Protein AF-A0A6B3F023-F1 (afdb_monomer)

Mean predicted aligned error: 2.98 Å

Structure (mmCIF, N/CA/C/O backbone):
data_AF-A0A6B3F023-F1
#
_entry.id   AF-A0A6B3F023-F1
#
loop_
_atom_site.group_PDB
_atom_site.id
_atom_site.type_symbol
_atom_site.label_atom_id
_atom_site.label_alt_id
_atom_site.label_comp_id
_atom_site.label_asym_id
_atom_site.label_entity_id
_atom_site.label_seq_id
_atom_site.pdbx_PDB_ins_code
_atom_site.Cartn_x
_atom_site.Cartn_y
_atom_site.Cartn_z
_atom_site.occupancy
_atom_site.B_iso_or_equiv
_atom_site.auth_seq_id
_atom_site.auth_comp_id
_atom_site.auth_asym_id
_atom_site.auth_atom_id
_atom_site.pdbx_PDB_model_num
ATOM 1 N N . PRO A 1 1 ? 9.657 -15.881 -7.761 1.00 89.81 1 PRO A N 1
ATOM 2 C CA . PRO A 1 1 ? 8.512 -14.996 -8.079 1.00 89.81 1 PRO A CA 1
ATOM 3 C C . PRO A 1 1 ? 8.686 -13.578 -7.513 1.00 89.81 1 PRO A C 1
ATOM 5 O O . PRO A 1 1 ? 8.655 -12.633 -8.285 1.00 89.81 1 PRO A O 1
ATOM 8 N N . VAL A 1 2 ? 8.905 -13.404 -6.199 1.00 96.88 2 VAL A N 1
ATOM 9 C CA . VAL A 1 2 ? 9.086 -12.056 -5.608 1.00 96.88 2 VAL A CA 1
ATOM 10 C C . VAL A 1 2 ? 10.423 -11.428 -6.009 1.00 96.88 2 VAL A C 1
ATOM 12 O O . VAL A 1 2 ? 10.452 -10.280 -6.433 1.00 96.88 2 VAL A O 1
ATOM 15 N N . ILE A 1 3 ? 11.522 -12.183 -5.907 1.00 98.25 3 ILE A N 1
ATOM 16 C CA . ILE A 1 3 ? 12.861 -11.703 -6.290 1.00 98.25 3 ILE A CA 1
ATOM 17 C C . ILE A 1 3 ? 12.876 -11.277 -7.763 1.00 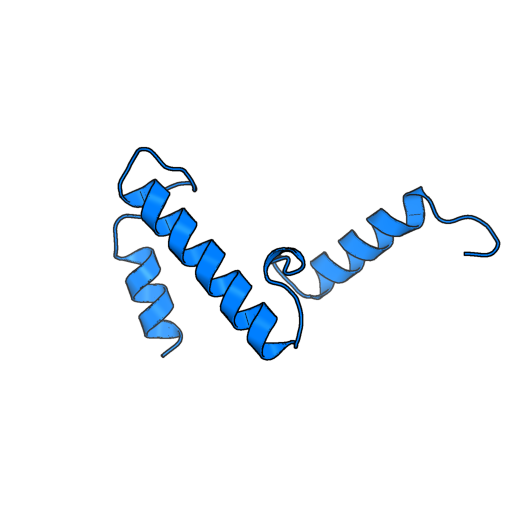98.25 3 ILE A C 1
ATOM 19 O O . ILE A 1 3 ? 13.373 -10.200 -8.071 1.00 98.25 3 ILE A O 1
ATOM 23 N N . ASP A 1 4 ? 12.268 -12.077 -8.640 1.00 98.19 4 ASP A N 1
ATOM 24 C CA . ASP A 1 4 ? 12.190 -11.795 -10.077 1.00 98.19 4 ASP A CA 1
ATOM 25 C C . ASP A 1 4 ? 11.409 -10.504 -10.357 1.00 98.19 4 ASP A C 1
ATOM 27 O O . ASP A 1 4 ? 11.888 -9.651 -11.097 1.00 98.19 4 ASP A O 1
ATOM 31 N N . ALA A 1 5 ? 10.258 -10.307 -9.700 1.00 97.00 5 ALA A N 1
ATOM 32 C CA . ALA A 1 5 ? 9.453 -9.092 -9.847 1.00 97.00 5 ALA A CA 1
ATOM 33 C C . ALA A 1 5 ? 10.205 -7.831 -9.384 1.00 97.00 5 ALA A C 1
ATOM 35 O O . ALA A 1 5 ? 10.134 -6.786 -10.028 1.00 97.00 5 ALA A O 1
ATOM 36 N N . ILE A 1 6 ? 10.962 -7.925 -8.286 1.00 97.81 6 ILE A N 1
ATOM 37 C CA . ILE A 1 6 ? 11.801 -6.818 -7.810 1.00 97.81 6 ILE A CA 1
ATOM 38 C C . ILE A 1 6 ? 12.959 -6.553 -8.778 1.00 97.81 6 ILE A C 1
ATOM 40 O O . ILE A 1 6 ? 13.229 -5.397 -9.100 1.00 97.81 6 ILE A O 1
ATOM 44 N N . ALA A 1 7 ? 13.626 -7.601 -9.268 1.00 98.12 7 ALA A N 1
ATOM 45 C CA . ALA A 1 7 ? 14.706 -7.468 -10.239 1.00 98.12 7 ALA A CA 1
ATOM 46 C C . ALA A 1 7 ? 14.213 -6.832 -11.549 1.00 98.12 7 ALA A C 1
ATOM 48 O O . ALA A 1 7 ? 14.873 -5.944 -12.080 1.00 98.12 7 ALA A O 1
ATOM 49 N N . GLU A 1 8 ? 13.033 -7.218 -12.036 1.00 96.94 8 GLU A N 1
ATOM 50 C CA . GLU A 1 8 ? 12.420 -6.628 -13.226 1.00 96.94 8 GLU A CA 1
ATOM 51 C C . GLU A 1 8 ? 12.021 -5.162 -13.002 1.00 96.94 8 GLU A C 1
ATOM 53 O O . GLU A 1 8 ? 12.264 -4.308 -13.857 1.00 96.94 8 GLU A O 1
ATOM 58 N N . ALA A 1 9 ? 11.432 -4.842 -11.846 1.00 96.94 9 ALA A N 1
ATOM 59 C CA . ALA A 1 9 ? 11.049 -3.474 -11.512 1.00 96.94 9 ALA A CA 1
ATOM 60 C C . ALA A 1 9 ? 12.264 -2.535 -11.454 1.00 96.94 9 ALA A C 1
ATOM 62 O O . ALA A 1 9 ? 12.182 -1.408 -11.938 1.00 96.94 9 ALA A O 1
ATOM 63 N N . LEU A 1 10 ? 13.384 -3.002 -10.891 1.00 96.88 10 LEU A N 1
ATOM 64 C CA . LEU A 1 10 ? 14.615 -2.217 -10.744 1.00 96.88 10 LEU A CA 1
ATOM 65 C C . LEU A 1 10 ? 15.511 -2.233 -11.992 1.00 96.88 10 LEU A C 1
ATOM 67 O O . LEU A 1 10 ? 16.293 -1.306 -12.183 1.00 96.88 10 LEU A O 1
ATOM 71 N N . GLY A 1 11 ? 15.430 -3.278 -12.820 1.00 97.56 11 GLY A N 1
ATOM 72 C CA . GLY A 1 11 ? 16.235 -3.432 -14.035 1.00 97.56 11 GLY A CA 1
ATOM 73 C C . GLY A 1 11 ? 15.649 -2.754 -15.277 1.00 97.56 11 GLY A C 1
ATOM 74 O O . GLY A 1 11 ? 16.360 -2.557 -16.261 1.00 97.56 11 GLY A O 1
ATOM 75 N N . ALA A 1 12 ? 14.366 -2.397 -15.250 1.00 96.56 12 ALA A N 1
ATOM 76 C CA . ALA A 1 12 ? 13.677 -1.701 -16.333 1.00 96.56 12 ALA A CA 1
ATOM 77 C C . ALA A 1 12 ? 13.639 -0.171 -16.114 1.00 96.56 12 ALA A C 1
ATOM 79 O O . ALA A 1 12 ? 13.929 0.300 -15.014 1.00 96.56 12 ALA A O 1
ATOM 80 N N . PRO A 1 13 ? 13.258 0.638 -17.127 1.00 97.00 13 PRO A N 1
ATOM 81 C CA . PRO A 1 13 ? 13.137 2.086 -16.967 1.00 97.00 13 PRO A CA 1
ATOM 82 C C . PRO A 1 13 ? 12.163 2.459 -15.844 1.00 97.00 13 PRO A C 1
ATOM 84 O O . PRO A 1 13 ? 10.964 2.232 -15.962 1.00 97.00 13 PRO A O 1
ATOM 87 N N . LEU A 1 14 ? 12.666 3.060 -14.768 1.00 96.69 14 LEU A N 1
ATOM 88 C CA . LEU A 1 14 ? 11.875 3.449 -13.603 1.00 96.69 14 LEU A CA 1
ATOM 89 C C . LEU A 1 14 ? 12.220 4.886 -13.205 1.00 96.69 14 LEU A C 1
ATOM 91 O O . LEU A 1 14 ? 13.391 5.256 -13.127 1.00 96.69 14 LEU A O 1
ATOM 95 N N . ALA A 1 15 ? 11.195 5.697 -12.959 1.00 96.81 15 ALA A N 1
ATOM 96 C CA . ALA A 1 15 ? 11.328 7.071 -12.487 1.00 96.81 15 ALA A CA 1
ATOM 97 C C . ALA A 1 15 ? 10.312 7.345 -11.368 1.00 96.81 15 ALA A C 1
ATOM 99 O O . ALA A 1 15 ? 9.593 6.448 -10.922 1.00 96.81 15 ALA A O 1
ATOM 100 N N . ASN A 1 16 ? 10.223 8.598 -10.920 1.00 97.56 16 ASN A N 1
ATOM 101 C CA . ASN A 1 16 ? 9.065 9.025 -10.138 1.00 97.56 16 ASN A CA 1
ATOM 102 C C . ASN A 1 16 ? 7.784 8.799 -10.949 1.00 97.56 16 ASN A C 1
ATOM 104 O O . ASN A 1 16 ? 7.802 8.902 -12.170 1.00 97.56 16 ASN A O 1
ATOM 108 N N . ARG A 1 17 ? 6.672 8.504 -10.271 1.00 97.62 17 ARG A N 1
ATOM 109 C CA . ARG A 1 17 ? 5.370 8.311 -10.922 1.00 97.62 17 ARG A CA 1
ATOM 110 C C . ARG A 1 17 ? 4.954 9.547 -11.719 1.00 97.62 17 ARG A C 1
ATOM 112 O O 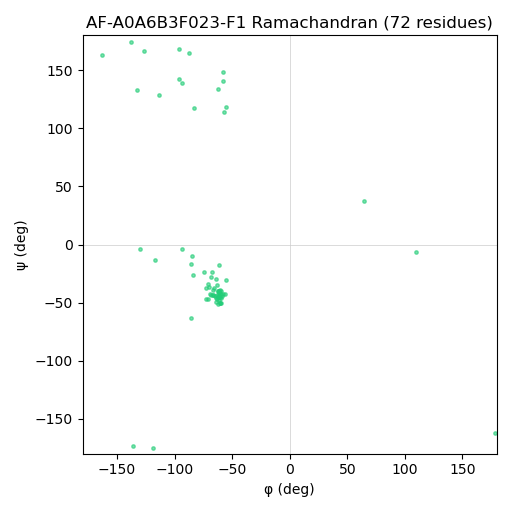. ARG A 1 17 ? 5.112 10.671 -11.243 1.00 97.62 17 ARG A O 1
ATOM 119 N N . GLY A 1 18 ? 4.363 9.320 -12.887 1.00 97.12 18 GLY A N 1
ATOM 120 C CA . GLY A 1 18 ? 3.872 10.376 -13.765 1.00 97.12 18 GLY A CA 1
ATOM 121 C C . GLY A 1 18 ? 3.2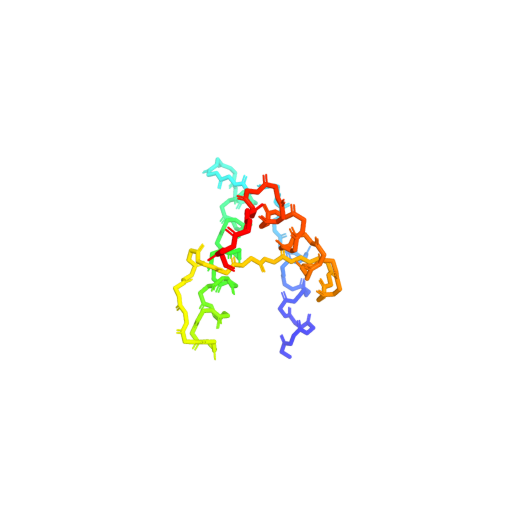89 9.811 -15.057 1.00 97.12 18 GLY A C 1
ATOM 122 O O . GLY A 1 18 ? 2.984 8.623 -15.146 1.00 97.12 18 GLY A O 1
ATOM 123 N N . THR A 1 19 ? 3.150 10.657 -16.075 1.00 97.19 19 THR A N 1
ATOM 124 C CA . THR A 1 19 ? 2.537 10.275 -17.363 1.00 97.19 19 THR A CA 1
ATOM 125 C C . THR A 1 19 ? 3.369 10.658 -18.586 1.00 97.19 19 THR A C 1
ATOM 127 O O . THR A 1 19 ? 3.007 10.297 -19.704 1.00 97.19 19 THR A O 1
ATOM 130 N N . THR A 1 20 ? 4.494 11.345 -18.392 1.00 97.88 20 THR A N 1
ATOM 131 C CA . THR A 1 20 ? 5.279 11.948 -19.472 1.00 97.88 20 THR A CA 1
ATOM 132 C C . THR A 1 20 ? 6.253 10.936 -20.056 1.00 97.88 20 THR A C 1
ATOM 134 O O . THR A 1 20 ? 6.164 10.554 -21.224 1.00 97.88 20 THR A O 1
ATOM 137 N N . THR A 1 21 ? 7.194 10.477 -19.235 1.00 98.12 21 THR A N 1
ATOM 138 C CA . THR A 1 21 ? 8.251 9.560 -19.663 1.00 98.12 21 THR A CA 1
ATOM 139 C C . THR A 1 21 ? 7.813 8.100 -19.562 1.00 98.12 21 THR A C 1
ATOM 141 O O . THR A 1 21 ? 6.823 7.755 -18.915 1.00 98.12 21 THR A O 1
ATOM 144 N N . GLU A 1 22 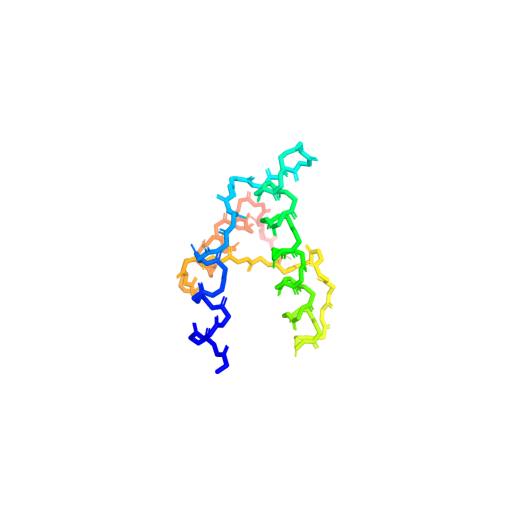? 8.568 7.211 -20.207 1.00 97.62 22 GLU A N 1
ATOM 145 C CA . GLU A 1 22 ? 8.342 5.768 -20.085 1.00 97.62 22 GLU A CA 1
ATOM 146 C C . GLU A 1 22 ? 8.498 5.290 -18.637 1.00 97.62 22 GLU A C 1
ATOM 148 O O . GLU A 1 22 ? 7.631 4.588 -18.121 1.00 97.62 22 GLU A O 1
ATOM 153 N N . GLY A 1 23 ? 9.555 5.738 -17.952 1.00 98.19 23 GLY A N 1
ATOM 154 C CA . GLY A 1 23 ? 9.800 5.361 -16.559 1.00 98.19 23 GLY A CA 1
ATOM 155 C C . GLY A 1 23 ? 8.710 5.847 -15.604 1.00 98.19 23 GLY A C 1
ATOM 156 O O . GLY A 1 23 ? 8.350 5.132 -14.670 1.00 98.19 23 GLY A O 1
ATOM 157 N N . GLU A 1 24 ? 8.142 7.025 -15.866 1.00 98.56 24 GLU A N 1
ATOM 158 C CA . GLU A 1 24 ? 7.002 7.568 -15.124 1.00 98.56 24 GLU A CA 1
ATOM 159 C C . GLU A 1 24 ? 5.754 6.689 -15.242 1.00 98.56 24 GLU A C 1
ATOM 161 O O . GLU A 1 24 ? 5.159 6.315 -14.227 1.00 98.56 24 GLU A O 1
ATOM 166 N N . ARG A 1 25 ? 5.374 6.336 -16.477 1.00 98.31 25 ARG A N 1
ATOM 167 C CA . ARG A 1 25 ? 4.201 5.497 -16.755 1.00 98.31 25 ARG A CA 1
ATOM 168 C C . ARG A 1 25 ? 4.383 4.078 -16.221 1.00 98.31 25 ARG A C 1
ATOM 170 O O . ARG A 1 25 ? 3.434 3.504 -15.682 1.00 98.31 25 ARG A O 1
ATOM 177 N N . ARG A 1 26 ? 5.599 3.523 -16.306 1.00 98.06 26 ARG A N 1
ATOM 178 C CA . ARG A 1 26 ? 5.919 2.213 -15.719 1.00 98.06 26 ARG A CA 1
ATOM 179 C C . ARG A 1 26 ? 5.799 2.243 -14.195 1.00 98.06 26 ARG A C 1
ATOM 181 O O . ARG A 1 26 ? 5.162 1.360 -13.628 1.00 98.06 26 ARG A O 1
ATOM 188 N N . ALA A 1 27 ? 6.338 3.269 -13.533 1.00 98.25 27 ALA A N 1
ATOM 189 C CA . ALA A 1 27 ? 6.197 3.438 -12.085 1.00 98.25 27 ALA A CA 1
ATOM 190 C C . ALA A 1 27 ? 4.727 3.600 -11.657 1.00 98.25 27 ALA A C 1
ATOM 192 O O . ALA A 1 27 ? 4.310 3.044 -10.640 1.00 98.25 27 ALA A O 1
ATOM 193 N N . GLU A 1 28 ? 3.933 4.345 -12.432 1.00 97.94 28 GLU A N 1
ATOM 194 C CA . GLU A 1 28 ? 2.495 4.502 -12.200 1.00 97.94 28 GLU A CA 1
ATOM 195 C C . GLU A 1 28 ? 1.764 3.155 -12.284 1.00 97.94 28 GLU A C 1
ATOM 197 O O . GLU A 1 28 ? 1.019 2.803 -11.367 1.00 97.94 28 GLU A O 1
ATOM 202 N N . THR A 1 29 ? 2.049 2.379 -13.332 1.00 97.69 29 THR A N 1
ATOM 203 C CA . THR A 1 29 ? 1.464 1.049 -13.563 1.00 97.69 29 THR A CA 1
ATOM 204 C C . THR A 1 29 ? 1.803 0.088 -12.425 1.00 97.69 29 THR A C 1
ATOM 206 O O . THR A 1 29 ? 0.894 -0.466 -11.811 1.00 97.69 29 THR A O 1
ATOM 209 N N . LEU A 1 30 ? 3.085 -0.023 -12.052 1.00 97.50 30 LEU A N 1
ATOM 210 C CA . LEU A 1 30 ? 3.537 -0.900 -10.965 1.00 97.50 30 LEU A CA 1
ATOM 211 C C . LEU A 1 30 ? 2.821 -0.606 -9.639 1.00 97.50 30 LEU A C 1
ATOM 213 O O . LEU A 1 30 ? 2.409 -1.523 -8.930 1.00 97.50 30 LEU A O 1
ATOM 217 N N . VAL A 1 31 ? 2.643 0.672 -9.290 1.00 97.31 31 VAL A N 1
ATOM 218 C CA . VAL A 1 31 ? 1.959 1.043 -8.042 1.00 97.31 31 VAL A CA 1
ATOM 219 C C . VAL A 1 31 ? 0.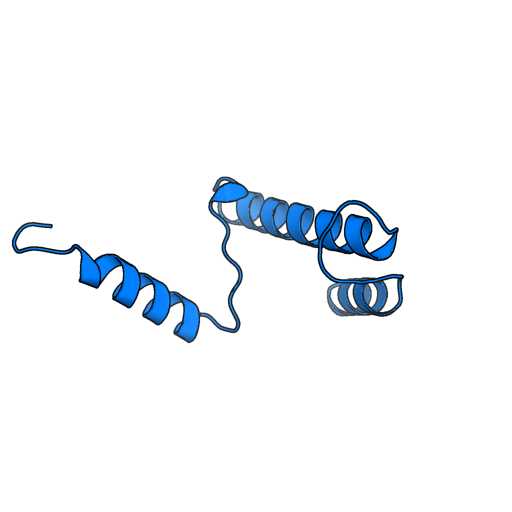454 0.785 -8.117 1.00 97.31 31 VAL A C 1
ATOM 221 O O . VAL A 1 31 ? -0.135 0.361 -7.119 1.00 97.31 31 VAL A O 1
ATOM 224 N N . ALA A 1 32 ? -0.180 1.027 -9.267 1.00 97.31 32 ALA A N 1
ATOM 225 C CA . ALA A 1 32 ? -1.598 0.741 -9.460 1.00 97.31 32 ALA A CA 1
ATOM 226 C C . ALA A 1 32 ? -1.891 -0.765 -9.347 1.00 97.31 32 ALA A C 1
ATOM 228 O O . ALA A 1 32 ? -2.785 -1.161 -8.596 1.00 97.31 32 ALA A O 1
ATOM 229 N N . GLU A 1 33 ? -1.092 -1.598 -10.011 1.00 97.69 33 GLU A N 1
ATOM 230 C CA . GLU A 1 33 ? -1.214 -3.058 -9.975 1.00 97.69 33 GLU A CA 1
ATOM 231 C C . GLU A 1 33 ? -0.945 -3.616 -8.577 1.00 97.69 33 GLU A C 1
ATOM 233 O O . GLU A 1 33 ? -1.735 -4.413 -8.072 1.00 97.69 33 GLU A O 1
ATOM 238 N N . ALA A 1 34 ? 0.100 -3.138 -7.891 1.00 97.62 34 ALA A N 1
ATOM 239 C CA . ALA A 1 34 ? 0.396 -3.560 -6.522 1.00 97.62 34 ALA A CA 1
ATOM 240 C C . ALA A 1 34 ? -0.750 -3.228 -5.548 1.00 97.62 34 ALA A C 1
ATOM 242 O O . ALA A 1 34 ? -1.079 -4.032 -4.672 1.00 97.62 34 ALA A O 1
ATOM 243 N N . ARG A 1 35 ? -1.392 -2.058 -5.702 1.00 98.06 35 ARG A N 1
ATOM 244 C CA . ARG A 1 35 ? -2.581 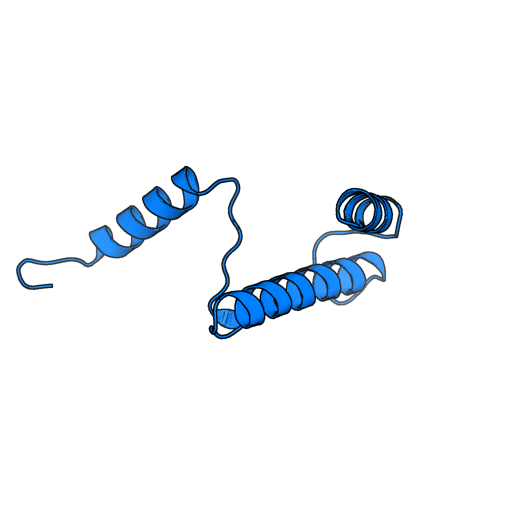-1.696 -4.910 1.00 98.06 35 ARG A CA 1
ATOM 245 C C . ARG A 1 35 ? -3.779 -2.580 -5.229 1.00 98.06 35 ARG A C 1
ATOM 247 O O . ARG A 1 35 ? -4.501 -2.932 -4.298 1.00 98.06 35 ARG A O 1
ATOM 254 N N . SER A 1 36 ? -3.981 -2.921 -6.503 1.00 98.38 36 SER A N 1
ATOM 255 C CA . SER A 1 36 ? -5.054 -3.825 -6.925 1.00 98.38 36 SER A CA 1
ATOM 256 C C . SER A 1 36 ? -4.862 -5.219 -6.344 1.00 98.38 36 SER A C 1
ATOM 258 O O . SER A 1 36 ? -5.755 -5.718 -5.675 1.00 98.38 36 SER A O 1
ATOM 260 N N . ALA A 1 37 ? -3.666 -5.795 -6.477 1.00 98.00 37 ALA A N 1
ATOM 261 C CA . ALA A 1 37 ? -3.369 -7.135 -5.980 1.00 98.00 37 ALA A CA 1
ATOM 262 C C . ALA A 1 37 ? -3.567 -7.264 -4.459 1.00 98.00 37 ALA A C 1
ATOM 264 O O . ALA A 1 37 ? -4.106 -8.260 -3.980 1.00 98.00 37 ALA A O 1
ATOM 265 N N . LEU A 1 38 ? -3.166 -6.249 -3.681 1.00 97.81 38 LEU A N 1
ATOM 266 C CA . LEU A 1 38 ? -3.437 -6.233 -2.240 1.00 97.81 38 LEU A CA 1
ATOM 267 C C . LEU A 1 38 ? -4.916 -6.026 -1.918 1.00 97.81 38 LEU A C 1
ATOM 269 O O . LEU A 1 38 ? -5.405 -6.602 -0.951 1.00 97.81 38 LEU A O 1
ATOM 273 N N . ALA A 1 39 ? -5.622 -5.208 -2.695 1.00 98.12 39 ALA A N 1
ATOM 274 C CA . ALA A 1 39 ? -7.051 -5.019 -2.506 1.00 98.12 39 ALA A CA 1
ATOM 275 C C . ALA A 1 39 ? -7.818 -6.323 -2.751 1.00 98.12 39 ALA A C 1
ATOM 277 O O . ALA A 1 39 ? -8.642 -6.689 -1.916 1.00 98.12 39 ALA A O 1
ATOM 278 N N . ASP A 1 40 ? -7.465 -7.059 -3.804 1.00 98.31 40 ASP A N 1
ATOM 279 C CA . ASP A 1 40 ? -8.028 -8.375 -4.113 1.00 98.31 40 ASP A CA 1
ATOM 280 C C . ASP A 1 40 ? -7.734 -9.384 -2.993 1.00 98.31 40 ASP A C 1
ATOM 282 O O . ASP A 1 40 ? -8.634 -10.087 -2.536 1.00 98.31 40 ASP A O 1
ATOM 286 N N . LEU A 1 41 ? -6.496 -9.407 -2.483 1.00 97.62 41 LEU A N 1
ATOM 287 C CA . LEU A 1 41 ? -6.102 -10.275 -1.368 1.00 97.62 41 LEU A CA 1
ATOM 288 C C . LEU A 1 41 ? -6.875 -9.970 -0.075 1.00 97.62 41 LEU A C 1
ATOM 290 O O . LEU A 1 41 ? -7.220 -10.883 0.672 1.00 97.62 41 LEU A O 1
ATOM 294 N N . LEU A 1 42 ? -7.103 -8.688 0.215 1.00 96.50 42 LEU A N 1
ATOM 295 C CA . LEU A 1 42 ? -7.711 -8.227 1.466 1.00 96.50 42 LEU A CA 1
ATOM 296 C C . LEU A 1 42 ? -9.234 -8.043 1.372 1.00 96.50 42 LEU A C 1
ATOM 298 O O . LEU A 1 42 ? -9.857 -7.700 2.374 1.00 96.50 42 LEU A O 1
ATOM 302 N N . GLY A 1 43 ? -9.834 -8.231 0.192 1.00 97.44 43 GLY A N 1
ATOM 303 C CA . GLY A 1 43 ? -11.255 -7.964 -0.044 1.00 97.44 43 GLY A CA 1
ATOM 304 C C . GLY A 1 43 ? -11.629 -6.485 0.111 1.00 97.44 43 GLY A C 1
ATOM 305 O O . GLY A 1 43 ? -12.686 -6.165 0.652 1.00 97.44 43 GLY A O 1
ATOM 306 N N . THR A 1 44 ? -10.754 -5.572 -0.317 1.00 97.06 44 THR A N 1
ATOM 307 C CA . THR A 1 44 ? -10.954 -4.114 -0.216 1.00 97.06 44 THR A CA 1
ATOM 308 C C . THR A 1 44 ? -10.963 -3.447 -1.595 1.00 97.06 44 THR A C 1
ATOM 310 O O . THR A 1 44 ? -10.929 -4.117 -2.622 1.00 97.06 44 THR A O 1
ATOM 313 N N . VAL A 1 45 ? -11.037 -2.111 -1.645 1.00 97.25 45 VAL A N 1
ATOM 314 C CA . VAL A 1 45 ? -10.912 -1.351 -2.900 1.00 97.25 45 VAL A CA 1
ATOM 315 C C . VAL A 1 45 ? -9.473 -0.852 -3.088 1.00 97.25 45 VAL A C 1
ATOM 317 O O . VAL A 1 45 ? -8.886 -0.364 -2.122 1.00 97.25 45 VAL A O 1
ATOM 320 N N . PRO A 1 46 ? -8.913 -0.837 -4.316 1.00 96.81 46 PRO A N 1
ATOM 321 C CA . PRO A 1 46 ? -7.524 -0.414 -4.558 1.00 96.81 46 PRO A CA 1
ATOM 322 C C . PRO A 1 46 ? -7.188 0.988 -4.033 1.00 96.81 46 PRO A C 1
ATOM 324 O O . PRO A 1 46 ? -6.062 1.259 -3.617 1.00 96.81 46 PRO A O 1
ATOM 327 N N . ARG A 1 47 ? -8.176 1.894 -4.016 1.00 95.81 47 ARG A N 1
ATOM 328 C CA . ARG A 1 47 ? -8.033 3.252 -3.464 1.00 95.81 47 ARG A CA 1
ATOM 329 C C . ARG A 1 47 ? -7.836 3.288 -1.943 1.00 95.81 47 ARG A C 1
ATOM 331 O O . ARG A 1 47 ? -7.299 4.275 -1.453 1.00 95.81 47 ARG A O 1
ATOM 338 N N . GLY A 1 48 ? -8.265 2.254 -1.220 1.00 93.94 48 GLY A N 1
ATOM 339 C CA . GLY A 1 48 ? -8.089 2.116 0.229 1.00 93.94 48 GLY A CA 1
ATOM 340 C C . GLY A 1 48 ? -6.739 1.517 0.636 1.00 93.94 48 GLY A C 1
ATOM 341 O O . GLY A 1 48 ?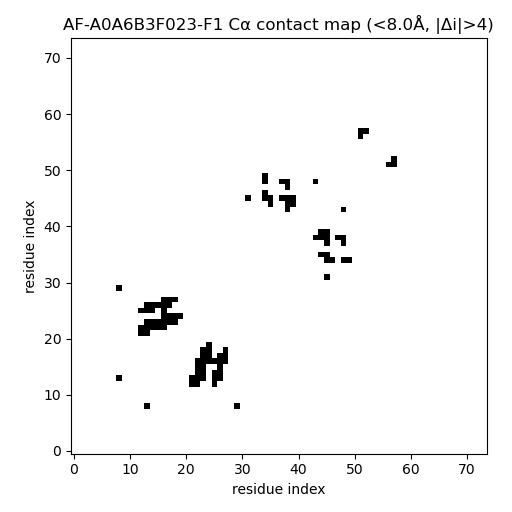 -6.395 1.543 1.814 1.00 93.94 48 GLY A O 1
ATOM 342 N N . THR A 1 49 ? -5.955 1.006 -0.317 1.00 96.00 49 THR A N 1
ATOM 343 C CA . THR A 1 49 ? -4.668 0.356 -0.043 1.00 96.00 49 THR A CA 1
ATOM 344 C C . THR A 1 49 ? -3.540 1.379 0.099 1.00 96.00 49 THR A C 1
ATOM 346 O O . THR A 1 49 ? -3.168 2.072 -0.856 1.00 96.00 49 THR A O 1
ATOM 349 N N . VAL A 1 50 ? -2.930 1.421 1.286 1.00 95.06 50 VAL A N 1
ATOM 350 C CA . VAL A 1 50 ? -1.783 2.284 1.600 1.00 95.06 50 VAL A CA 1
ATOM 351 C C . VAL A 1 50 ? -0.541 1.433 1.861 1.00 95.06 50 VAL A C 1
ATOM 353 O O . VAL A 1 50 ? -0.562 0.523 2.684 1.00 95.06 50 VAL A O 1
ATOM 356 N N . PHE A 1 51 ? 0.557 1.758 1.176 1.00 95.38 51 PHE A N 1
ATOM 357 C CA . PHE A 1 51 ? 1.872 1.170 1.427 1.00 95.38 51 PHE A CA 1
ATOM 358 C C . PHE A 1 51 ? 2.664 2.040 2.406 1.00 95.38 51 PHE A C 1
ATOM 360 O O . PHE A 1 51 ? 2.678 3.264 2.284 1.00 95.38 51 PHE A O 1
ATOM 367 N N . GLY A 1 52 ? 3.360 1.400 3.344 1.00 95.75 52 GLY A N 1
ATOM 368 C CA . GLY A 1 52 ? 4.276 2.041 4.287 1.00 95.75 52 GLY A CA 1
ATOM 369 C C . GLY A 1 52 ? 5.553 1.225 4.448 1.00 95.75 52 GLY A C 1
ATOM 370 O O . GLY A 1 52 ? 5.670 0.124 3.913 1.00 95.75 52 GLY A O 1
ATOM 371 N N . ARG A 1 53 ? 6.525 1.754 5.195 1.00 96.69 53 ARG A N 1
ATOM 372 C CA . ARG A 1 53 ? 7.834 1.102 5.375 1.00 96.69 53 ARG A CA 1
ATOM 373 C C . ARG A 1 53 ? 7.765 -0.100 6.318 1.00 96.69 53 ARG A C 1
ATOM 375 O O . ARG A 1 53 ? 8.638 -0.959 6.268 1.00 96.69 53 ARG A O 1
ATOM 382 N N . SER A 1 54 ? 6.766 -0.141 7.201 1.00 97.88 54 SER A N 1
ATOM 383 C CA . SER A 1 54 ? 6.499 -1.262 8.106 1.00 97.88 54 SER A CA 1
ATOM 384 C C . SER A 1 54 ? 5.081 -1.202 8.677 1.00 97.88 54 SER A C 1
ATOM 386 O O . SER A 1 54 ? 4.445 -0.144 8.686 1.00 97.88 54 SER A O 1
ATOM 388 N N . SER A 1 55 ? 4.608 -2.327 9.219 1.00 97.69 55 SER A N 1
ATOM 389 C CA . SER A 1 55 ? 3.345 -2.400 9.967 1.00 97.69 55 SER A CA 1
ATOM 390 C C . SER A 1 55 ? 3.332 -1.448 11.167 1.00 97.69 55 SER A C 1
ATOM 392 O O . SER A 1 55 ? 2.356 -0.731 11.374 1.00 97.69 55 SER A O 1
ATOM 394 N N . THR A 1 56 ? 4.438 -1.371 11.913 1.00 98.12 56 THR A N 1
ATOM 395 C CA . THR A 1 56 ? 4.590 -0.468 13.060 1.00 98.12 56 THR A CA 1
ATOM 396 C C . THR A 1 56 ? 4.417 0.994 12.660 1.00 98.12 56 THR A C 1
ATOM 398 O O . THR A 1 56 ? 3.689 1.727 13.325 1.00 98.12 56 THR A O 1
ATOM 401 N N . GLN A 1 57 ? 5.051 1.434 11.564 1.00 97.75 57 GLN A N 1
ATOM 402 C CA . GLN A 1 57 ? 4.881 2.807 11.082 1.00 97.75 57 GLN A CA 1
ATOM 403 C C . GLN A 1 57 ? 3.412 3.085 10.752 1.00 97.75 57 GLN A C 1
ATOM 405 O O . GLN A 1 57 ? 2.870 4.084 11.222 1.00 97.75 57 GLN A O 1
ATOM 410 N N . LEU A 1 58 ? 2.785 2.204 9.968 1.00 97.56 58 LEU A N 1
ATOM 411 C CA . LEU A 1 58 ? 1.405 2.376 9.518 1.00 97.56 58 LEU A CA 1
ATOM 412 C C . LEU A 1 58 ? 0.430 2.464 10.698 1.00 97.56 58 LEU A C 1
ATOM 414 O O . LEU A 1 58 ? -0.416 3.353 10.719 1.00 97.56 58 LEU A O 1
ATOM 418 N N . ALA A 1 59 ? 0.591 1.615 11.716 1.00 97.75 59 ALA A N 1
ATOM 419 C CA . ALA A 1 59 ? -0.244 1.651 12.915 1.00 97.75 59 ALA A CA 1
ATOM 420 C C . ALA A 1 59 ? -0.120 2.986 13.672 1.00 97.75 59 ALA A C 1
ATOM 422 O O . ALA A 1 59 ? -1.126 3.566 14.081 1.00 97.75 59 ALA A O 1
ATOM 423 N N . TYR A 1 60 ? 1.103 3.509 13.821 1.00 97.50 60 TYR A N 1
ATOM 424 C CA . TYR A 1 60 ? 1.330 4.800 14.474 1.00 97.50 60 TYR A CA 1
ATOM 425 C C . TYR A 1 60 ? 0.852 5.998 13.647 1.00 97.50 60 TYR A C 1
ATOM 427 O O . TYR A 1 60 ? 0.437 7.009 14.212 1.00 97.50 60 TYR A O 1
ATOM 435 N N . GLU A 1 61 ? 0.951 5.940 12.320 1.00 97.38 61 GLU A N 1
ATOM 436 C CA . GLU A 1 61 ? 0.428 6.995 11.449 1.00 97.38 61 GLU A CA 1
ATOM 437 C C . GLU A 1 61 ? -1.097 7.019 11.457 1.00 97.38 61 GLU A C 1
ATOM 439 O O . GLU A 1 61 ? -1.680 8.097 11.589 1.00 97.38 6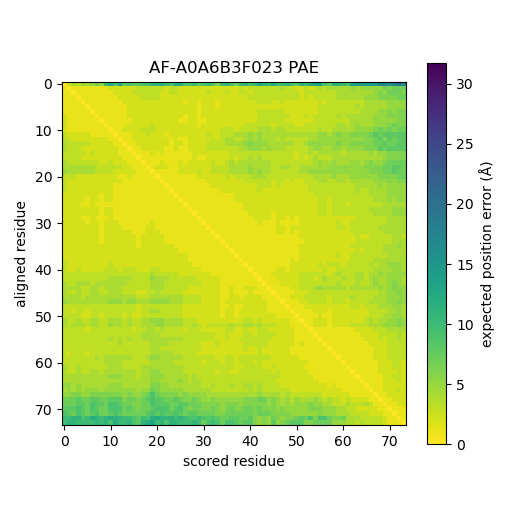1 GLU A O 1
ATOM 444 N N . LEU A 1 62 ? -1.737 5.849 11.401 1.00 95.88 62 LEU A N 1
ATOM 445 C CA . LEU A 1 62 ? -3.185 5.729 11.513 1.00 95.88 62 LEU A CA 1
ATOM 446 C C . LEU A 1 62 ? -3.677 6.262 12.862 1.00 95.88 62 LEU A C 1
ATOM 448 O O . LEU A 1 62 ? -4.548 7.130 12.888 1.00 95.88 62 LEU A O 1
ATOM 452 N N . SER A 1 63 ? -3.074 5.825 13.974 1.00 97.00 63 SER A N 1
ATOM 453 C CA . SER A 1 63 ? -3.481 6.279 15.309 1.00 97.00 63 SER A CA 1
ATOM 454 C C . SER A 1 63 ? -3.306 7.787 15.488 1.00 97.00 63 SER A C 1
ATOM 456 O O . SER A 1 63 ? -4.233 8.459 15.933 1.00 97.00 63 SER A O 1
ATOM 458 N N . ARG A 1 64 ? -2.169 8.360 15.064 1.00 96.75 64 ARG A N 1
ATOM 459 C CA . ARG A 1 64 ? -1.954 9.818 15.100 1.00 96.75 64 ARG A CA 1
ATOM 460 C C . ARG A 1 64 ? -2.907 10.592 14.200 1.00 96.75 64 ARG A C 1
ATOM 462 O O . ARG A 1 64 ? -3.170 11.756 14.482 1.00 96.75 64 ARG A O 1
ATOM 469 N N . THR A 1 65 ? -3.367 9.999 13.104 1.00 95.94 65 THR A N 1
ATOM 470 C CA . THR A 1 65 ? -4.310 10.656 12.192 1.00 95.94 65 THR A CA 1
ATOM 471 C C . THR A 1 65 ? -5.693 10.731 12.826 1.00 95.94 65 THR A C 1
ATOM 473 O O . THR A 1 65 ? -6.269 11.814 12.857 1.00 95.94 65 THR A O 1
ATOM 476 N N . LEU A 1 66 ? -6.175 9.624 13.399 1.00 95.69 66 LEU A N 1
ATOM 477 C CA . LEU A 1 66 ? -7.472 9.552 14.079 1.00 95.69 66 LEU A CA 1
ATOM 478 C C . LEU A 1 66 ? -7.508 10.408 15.353 1.00 95.69 66 LEU A C 1
ATOM 480 O O . LEU A 1 66 ? -8.440 11.180 15.564 1.00 95.69 66 LEU A O 1
ATOM 484 N N . ALA A 1 67 ? -6.443 10.358 16.157 1.00 96.62 67 ALA A N 1
ATOM 485 C CA . ALA A 1 67 ? -6.366 11.078 17.427 1.00 96.62 67 ALA A CA 1
ATOM 486 C C . ALA A 1 67 ? -6.471 12.609 17.297 1.00 96.62 67 ALA A C 1
ATOM 488 O O . ALA A 1 67 ? -6.743 13.280 18.286 1.00 96.62 67 ALA A O 1
ATOM 489 N N . LYS A 1 68 ? -6.259 13.182 16.103 1.00 97.12 68 LYS A N 1
ATOM 490 C CA . LYS A 1 68 ? -6.420 14.630 15.870 1.00 97.12 68 LYS A CA 1
ATOM 491 C C . LYS A 1 68 ? -7.867 15.095 15.963 1.00 97.12 68 LYS A C 1
ATOM 493 O O . LYS A 1 68 ? -8.094 16.271 16.229 1.00 97.12 68 LYS A O 1
ATOM 498 N N . THR A 1 69 ? -8.812 14.211 15.664 1.00 96.12 69 THR A N 1
ATOM 499 C CA . THR A 1 69 ? -10.237 14.546 15.587 1.00 96.12 69 THR A CA 1
ATOM 500 C C . THR A 1 69 ? -11.071 13.807 16.617 1.00 96.12 69 THR A C 1
ATOM 502 O O . THR A 1 69 ? -12.217 14.192 16.808 1.00 96.12 69 THR A O 1
ATOM 505 N N . TRP A 1 70 ? -10.516 12.781 17.270 1.00 95.94 70 TRP A N 1
ATOM 506 C CA . TRP A 1 70 ? -11.224 12.053 18.313 1.00 95.94 70 TRP A CA 1
ATOM 507 C C . TRP A 1 70 ? -11.588 12.937 19.501 1.00 95.94 70 TRP A C 1
ATOM 509 O O . TRP A 1 70 ? -10.760 13.674 20.044 1.00 95.94 70 TRP A O 1
ATOM 519 N N . ALA A 1 71 ? -12.833 12.795 19.926 1.00 96.25 71 ALA A N 1
ATOM 520 C CA . ALA A 1 71 ? -13.427 13.434 21.077 1.00 96.25 71 ALA A CA 1
ATOM 521 C C . ALA A 1 71 ? -14.065 12.374 21.993 1.00 96.25 71 ALA A C 1
ATOM 523 O O . ALA A 1 71 ? -14.238 11.217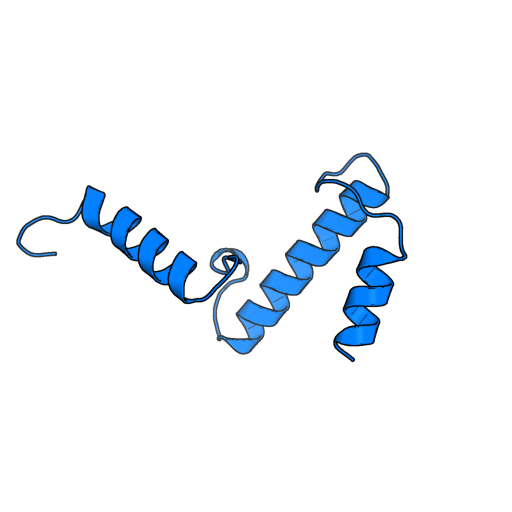 21.605 1.00 96.25 71 ALA A O 1
ATOM 524 N N . PRO A 1 72 ? -14.418 12.734 23.238 1.00 95.50 72 PRO A N 1
ATOM 525 C CA . PRO A 1 72 ? -15.164 11.828 24.102 1.00 95.50 72 PRO A CA 1
ATOM 526 C C . PRO A 1 72 ? -16.468 11.366 23.428 1.00 95.50 72 PRO A C 1
ATOM 528 O O . PRO A 1 72 ? -17.338 12.191 23.154 1.00 95.50 72 PRO A O 1
ATOM 531 N N . GLY A 1 73 ? -16.608 10.057 23.202 1.00 93.44 73 GLY A N 1
ATOM 532 C CA . GLY A 1 73 ? -17.799 9.444 22.602 1.00 93.44 73 GLY A CA 1
ATOM 533 C C . GLY A 1 73 ? -17.622 8.887 21.183 1.00 93.44 73 GLY A C 1
ATOM 534 O O . GLY A 1 73 ? -18.559 8.248 20.707 1.00 93.44 73 GLY A O 1
ATOM 535 N N . ASP A 1 74 ? -16.465 9.099 20.546 1.00 91.25 74 ASP A N 1
ATOM 536 C CA . ASP A 1 74 ? -16.070 8.407 19.303 1.00 91.25 74 ASP A CA 1
ATOM 537 C C . ASP A 1 74 ? -15.633 6.946 19.524 1.00 91.25 74 ASP A C 1
ATOM 539 O O . ASP A 1 74 ? -15.205 6.604 20.656 1.00 91.25 74 ASP A O 1
#

Nearest PDB structures (foldseek):
  7oci-assembly1_C  TM=3.430E-01  e=4.549E+00  Saccharomyces cerevisiae S288C

Radius of gyration: 16.36 Å; Cα contacts (8 Å, |Δi|>4): 51; chains: 1; bounding box: 34×30×44 Å

Foldseek 3Di:
DVVVVVCPLVVDQADDADDDDPNNPSNVVVLQVVLVVVCVVVVHDSVPDDDDPDPVVVVVVVVVVVVVPDDPPD

Solvent-accessible surface area (backbone atoms only — not comparable to full-atom values): 4413 Å² total; per-residue (Å²): 110,68,68,55,52,53,50,50,57,70,73,42,73,61,49,69,68,48,78,83,50,71,20,11,39,46,37,39,49,54,53,54,51,54,24,38,55,51,10,65,74,68,75,54,54,42,90,76,54,80,88,67,97,41,71,70,56,47,55,54,53,52,50,59,58,51,60,75,73,63,56,98,88,115

Secondary structure (DSSP, 8-state):
-HHHHHHHHHHS---SS-SSSHHHHHHHHHHHHHHHHHHHHHTS-GGG----S-HHHHHHHHHHHHTTT--TT-

Sequence (74 aa):
PVIDAIAEALGAPLANRGTTTEGERRAETLVAEARSALADLLGTVPRGTVFGRSSTQLAYELSRTLAKTWAPGD

pLDDT: mean 96.95, std 1.46, range [89.81, 98.56]